Protein AF-A0A820LFL4-F1 (afdb_monomer_lite)

Foldseek 3Di:
DDDDDPPPPPPDDDDDDWAWDDKDWDFDPVCPPLRAIEIETETEDQVFDAWDDDDLVVLVCLCPDPHVVVTDFTKDKDDWDWDADPVRRIHIYIYIYGHVVLVVVLVVDVSSVVVVVD

Organism: NCBI:txid392033

Secondary structure (DSSP, 8-state):
------------PPP--PEEEEEEEEE-SS-TTTT-EEEEEEEE-TTSPPPPP--HHHHHHHHHSS-GGGS----EEPPPEEEE-TTS-EEEEEEEEE-HHHHHHHHH-HHHHHHHH-

Structure (mmCIF, N/CA/C/O backbone):
data_AF-A0A820LFL4-F1
#
_entry.id   AF-A0A820LFL4-F1
#
loop_
_atom_site.group_PDB
_atom_site.id
_atom_site.type_symbol
_atom_site.label_atom_id
_atom_site.label_alt_id
_atom_site.label_comp_id
_atom_site.label_asym_id
_atom_site.label_entity_id
_atom_site.label_seq_id
_atom_site.pdbx_PDB_ins_code
_atom_site.Cartn_x
_atom_site.Cartn_y
_atom_site.Cartn_z
_atom_site.occupancy
_atom_site.B_iso_or_equiv
_atom_site.auth_seq_id
_atom_site.auth_comp_id
_atom_site.auth_asym_id
_atom_site.auth_atom_id
_atom_site.pdbx_PDB_model_num
ATOM 1 N N . ILE A 1 1 ? 4.715 -46.964 23.809 1.00 38.12 1 ILE A N 1
ATOM 2 C CA . ILE A 1 1 ? 3.912 -47.161 22.587 1.00 38.12 1 ILE A CA 1
ATOM 3 C C . ILE A 1 1 ? 3.361 -45.790 22.239 1.00 38.12 1 ILE A C 1
ATOM 5 O O . ILE A 1 1 ? 2.389 -45.340 22.828 1.00 38.12 1 ILE A O 1
ATOM 9 N N . ASP A 1 2 ? 4.184 -45.132 21.429 1.00 34.44 2 ASP A N 1
ATOM 10 C CA . ASP A 1 2 ? 3.950 -44.058 20.464 1.00 34.44 2 ASP A CA 1
ATOM 11 C C . ASP A 1 2 ? 3.444 -42.687 20.933 1.00 34.44 2 ASP A C 1
ATOM 13 O O . ASP A 1 2 ? 2.260 -42.358 20.917 1.00 34.44 2 ASP A O 1
ATOM 17 N N . GLU A 1 3 ? 4.438 -41.844 21.235 1.00 40.19 3 GLU A N 1
ATOM 18 C CA . GLU A 1 3 ? 4.448 -40.423 20.893 1.00 40.19 3 GLU A CA 1
ATOM 19 C C . GLU A 1 3 ? 4.186 -40.229 19.392 1.00 40.19 3 GLU A C 1
ATOM 21 O O . GLU A 1 3 ? 4.859 -40.824 18.554 1.00 40.19 3 GLU A O 1
ATOM 26 N N . ASN A 1 4 ? 3.285 -39.312 19.042 1.00 42.03 4 ASN A N 1
ATOM 27 C CA . ASN A 1 4 ? 3.313 -38.666 17.734 1.00 42.03 4 ASN A CA 1
ATOM 28 C C . ASN A 1 4 ? 2.988 -37.177 17.908 1.00 42.03 4 ASN A C 1
ATOM 30 O O . ASN A 1 4 ? 1.861 -36.720 17.722 1.00 42.03 4 ASN A O 1
ATOM 34 N N . LYS A 1 5 ? 4.007 -36.410 18.317 1.00 44.47 5 LYS A N 1
ATOM 35 C CA . LYS A 1 5 ? 4.029 -34.957 18.131 1.00 44.47 5 LYS A CA 1
ATOM 36 C C . LYS A 1 5 ? 4.220 -34.701 16.641 1.00 44.47 5 LYS A C 1
ATOM 38 O O . LYS A 1 5 ? 5.302 -34.911 16.101 1.00 44.47 5 LYS A O 1
ATOM 43 N N . GLN A 1 6 ? 3.157 -34.255 15.985 1.00 44.28 6 GLN A N 1
ATOM 44 C CA . GLN A 1 6 ? 3.218 -33.747 14.623 1.00 44.28 6 GLN A CA 1
ATOM 45 C C . GLN A 1 6 ? 4.013 -32.437 14.629 1.00 44.28 6 GLN A C 1
ATOM 47 O O . GLN A 1 6 ? 3.517 -31.373 14.992 1.00 44.28 6 GLN A O 1
ATOM 52 N N . THR A 1 7 ? 5.290 -32.538 14.283 1.00 39.75 7 THR A N 1
ATOM 53 C CA . THR A 1 7 ? 6.182 -31.402 14.062 1.00 39.75 7 THR A CA 1
ATOM 54 C C . THR A 1 7 ? 5.888 -30.833 12.674 1.00 39.75 7 THR A C 1
ATOM 56 O O . THR A 1 7 ? 6.468 -31.269 11.682 1.00 39.75 7 THR A O 1
ATOM 59 N N . THR A 1 8 ? 4.949 -29.892 12.562 1.00 45.97 8 THR A N 1
ATOM 60 C CA . THR A 1 8 ? 4.714 -29.163 11.306 1.00 45.97 8 THR A CA 1
ATOM 61 C C . THR A 1 8 ? 5.816 -28.128 11.087 1.00 45.97 8 THR A C 1
ATOM 63 O O . THR A 1 8 ? 5.788 -27.032 11.646 1.00 45.97 8 THR A O 1
ATOM 66 N N . ASN A 1 9 ? 6.802 -28.490 10.265 1.00 56.38 9 ASN A N 1
ATOM 67 C CA . ASN A 1 9 ? 7.756 -27.566 9.653 1.00 56.38 9 ASN A CA 1
ATOM 68 C C . ASN A 1 9 ? 7.035 -26.710 8.594 1.00 56.38 9 ASN A C 1
ATOM 70 O O . ASN A 1 9 ? 7.090 -27.018 7.405 1.00 56.38 9 ASN A O 1
ATOM 74 N N . ASN A 1 10 ? 6.357 -25.635 8.998 1.00 57.66 10 ASN A N 1
ATOM 75 C CA . ASN A 1 10 ? 5.626 -24.777 8.059 1.00 57.66 10 ASN A CA 1
ATOM 76 C C . ASN A 1 10 ? 6.535 -23.693 7.467 1.00 57.66 10 ASN A C 1
ATOM 78 O O . ASN A 1 10 ? 6.491 -22.535 7.867 1.00 57.66 10 ASN A O 1
ATOM 82 N N . ASN A 1 11 ? 7.345 -24.086 6.484 1.00 64.81 11 ASN A N 1
ATOM 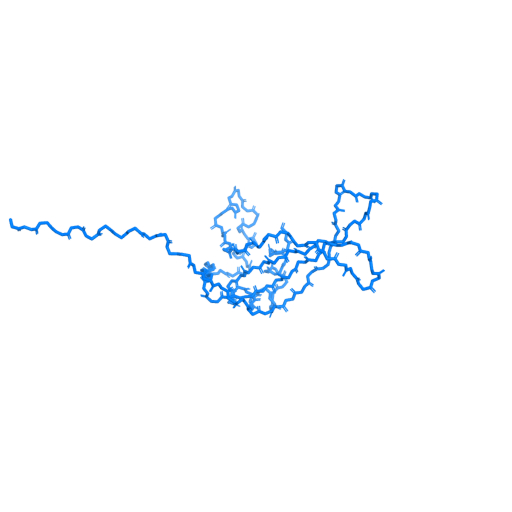83 C CA . ASN A 1 11 ? 8.017 -23.173 5.550 1.00 64.81 11 ASN A CA 1
ATOM 84 C C . ASN A 1 11 ? 7.294 -23.178 4.187 1.00 64.81 11 ASN A C 1
ATOM 86 O O . ASN A 1 11 ? 7.917 -23.200 3.124 1.00 64.81 11 ASN A O 1
ATOM 90 N N . GLU A 1 12 ? 5.961 -23.212 4.211 1.00 80.56 12 GLU A N 1
ATOM 91 C CA . GLU A 1 12 ? 5.143 -23.170 3.002 1.00 80.56 12 GLU A CA 1
ATOM 92 C C . GLU A 1 12 ? 5.121 -21.740 2.458 1.00 80.56 12 GLU A C 1
ATOM 94 O O . GLU A 1 12 ? 4.568 -20.821 3.061 1.00 80.56 12 GLU A O 1
ATOM 99 N N . ARG A 1 13 ? 5.771 -21.536 1.308 1.00 82.88 13 ARG A N 1
ATOM 100 C CA . ARG A 1 13 ? 5.661 -20.286 0.555 1.00 82.88 13 ARG A CA 1
ATOM 101 C C . ARG A 1 13 ? 4.401 -20.339 -0.286 1.00 82.88 13 ARG A C 1
ATOM 103 O O . ARG A 1 13 ? 4.201 -21.291 -1.036 1.00 82.88 13 ARG A O 1
ATOM 110 N N . ILE A 1 14 ? 3.595 -19.290 -0.203 1.00 84.75 14 ILE A N 1
ATOM 111 C CA . ILE A 1 14 ? 2.370 -19.178 -0.982 1.00 84.75 14 ILE A CA 1
ATOM 112 C C . ILE A 1 14 ? 2.610 -18.201 -2.131 1.00 84.75 14 ILE A C 1
ATOM 114 O O . ILE A 1 14 ? 3.010 -17.057 -1.917 1.00 84.75 14 ILE A O 1
ATOM 118 N N . ALA A 1 15 ? 2.381 -18.659 -3.361 1.00 89.81 15 ALA A N 1
ATOM 119 C CA . ALA A 1 15 ? 2.409 -17.797 -4.532 1.00 89.81 15 ALA A CA 1
ATOM 120 C C . ALA A 1 15 ? 1.087 -17.023 -4.626 1.00 89.81 15 ALA A C 1
ATOM 122 O O . ALA A 1 15 ? 0.015 -17.614 -4.765 1.00 89.81 15 ALA A O 1
ATOM 123 N N . ILE A 1 16 ? 1.166 -15.695 -4.570 1.00 89.88 16 ILE A N 1
ATOM 124 C CA . ILE A 1 16 ? 0.002 -14.814 -4.655 1.00 89.88 16 ILE A CA 1
ATOM 125 C C . ILE A 1 16 ? -0.032 -14.182 -6.043 1.00 89.88 16 ILE A C 1
ATOM 127 O O . ILE A 1 16 ? 0.916 -13.512 -6.448 1.00 89.88 16 ILE A O 1
ATOM 131 N N . LYS A 1 17 ? -1.148 -14.351 -6.757 1.00 94.00 17 LYS A N 1
ATOM 132 C CA . LYS A 1 17 ? -1.479 -13.542 -7.932 1.00 94.00 17 LYS A CA 1
ATOM 133 C C . LYS A 1 17 ? -2.454 -12.445 -7.489 1.00 94.00 17 LYS A C 1
ATOM 135 O O . LYS A 1 17 ? -3.617 -12.769 -7.257 1.00 94.00 17 LYS A O 1
ATOM 140 N N . PRO A 1 18 ? -2.004 -11.193 -7.314 1.00 97.19 18 PRO A N 1
ATOM 141 C CA . PRO A 1 18 ? -2.864 -10.139 -6.799 1.00 97.19 18 PRO A CA 1
ATOM 142 C C . PRO A 1 18 ? -3.793 -9.574 -7.883 1.00 97.19 18 PRO A C 1
ATOM 144 O O . PRO A 1 18 ? -3.472 -9.607 -9.073 1.00 97.19 18 PRO A O 1
ATOM 147 N N . GLU A 1 19 ? -4.929 -9.023 -7.460 1.00 98.25 19 GLU A N 1
ATOM 148 C CA . GLU A 1 19 ? -5.832 -8.264 -8.326 1.00 98.25 19 GLU A CA 1
ATOM 149 C C . GLU A 1 19 ? -5.418 -6.785 -8.365 1.00 98.25 19 GLU A C 1
ATOM 151 O O . GLU A 1 19 ? -5.145 -6.207 -7.306 1.00 98.25 19 GLU A O 1
ATOM 156 N N . PRO A 1 20 ? -5.355 -6.147 -9.548 1.00 98.19 20 PRO A N 1
ATOM 157 C CA . PRO A 1 20 ? -5.007 -4.733 -9.654 1.00 98.19 20 PRO A CA 1
ATOM 158 C C . PRO A 1 20 ? -5.997 -3.827 -8.911 1.00 98.19 20 PRO A C 1
ATOM 160 O O . PRO A 1 20 ? -7.207 -4.022 -9.002 1.00 98.19 20 PRO A O 1
ATOM 163 N N . GLY A 1 21 ? -5.478 -2.813 -8.217 1.00 97.50 21 GLY A N 1
ATOM 164 C CA . GLY A 1 21 ? -6.268 -1.737 -7.617 1.00 97.50 21 GLY A CA 1
ATOM 165 C C . GLY A 1 21 ? -5.996 -0.408 -8.315 1.00 97.50 21 GLY A C 1
ATOM 166 O O . GLY A 1 21 ? -6.547 -0.134 -9.379 1.00 97.50 21 GLY A O 1
ATOM 167 N N . PHE A 1 22 ? -5.128 0.419 -7.730 1.00 97.19 22 PHE A N 1
ATOM 168 C CA . PHE A 1 22 ? -4.724 1.706 -8.307 1.00 97.19 22 PHE A CA 1
ATOM 169 C C . PHE A 1 22 ? -3.205 1.884 -8.299 1.00 97.19 22 PHE A C 1
ATOM 171 O O . PHE A 1 22 ? -2.478 1.150 -7.635 1.00 97.19 22 PHE A O 1
ATOM 178 N N . CYS A 1 23 ? -2.722 2.868 -9.054 1.00 97.31 23 CYS A N 1
ATOM 179 C CA . CYS A 1 23 ? -1.306 3.202 -9.140 1.00 97.31 23 CYS A CA 1
ATOM 180 C C . CYS A 1 23 ? -1.074 4.612 -8.599 1.00 97.31 23 CYS A C 1
ATOM 182 O O . CYS A 1 23 ? -1.722 5.562 -9.047 1.00 97.31 23 CYS A O 1
ATOM 184 N N . LEU A 1 24 ? -0.139 4.761 -7.662 1.00 96.25 24 LEU A N 1
ATOM 185 C CA . LEU A 1 24 ? 0.373 6.066 -7.268 1.00 96.25 24 LEU A CA 1
ATOM 186 C C . LEU A 1 24 ? 1.615 6.401 -8.063 1.00 96.25 24 LEU A C 1
ATOM 188 O O . LEU A 1 24 ? 2.500 5.570 -8.232 1.00 96.25 24 LEU A O 1
ATOM 192 N N . LYS A 1 25 ? 1.715 7.664 -8.457 1.00 95.62 25 LYS A N 1
ATOM 193 C CA . LYS A 1 25 ? 2.939 8.234 -8.997 1.00 95.62 25 LYS A CA 1
ATOM 194 C C . LYS A 1 25 ? 3.508 9.219 -7.987 1.00 95.62 25 LYS A C 1
ATOM 196 O O . LYS A 1 25 ? 2.836 10.178 -7.618 1.00 95.62 25 LYS A O 1
ATOM 201 N N . THR A 1 26 ? 4.755 9.007 -7.597 1.00 94.88 26 THR A N 1
ATOM 202 C CA . THR A 1 26 ? 5.528 9.913 -6.746 1.00 94.88 26 THR A CA 1
ATOM 203 C C . THR A 1 26 ? 6.955 10.041 -7.288 1.00 94.88 26 THR A C 1
ATOM 205 O O . THR A 1 26 ? 7.243 9.621 -8.414 1.00 94.88 26 THR A O 1
ATOM 208 N N . LYS A 1 27 ? 7.842 10.682 -6.536 1.00 92.69 27 LYS A N 1
ATOM 209 C CA . LYS A 1 27 ? 9.256 10.843 -6.870 1.00 92.69 27 LYS A CA 1
ATOM 210 C C . LYS A 1 27 ? 10.116 10.611 -5.640 1.00 92.69 27 LYS A C 1
ATOM 212 O O . LYS A 1 27 ? 9.654 10.808 -4.515 1.00 92.69 27 LYS A O 1
ATOM 217 N N . ARG A 1 28 ? 11.373 10.243 -5.862 1.00 89.44 28 ARG A N 1
ATOM 218 C CA . ARG A 1 28 ? 12.380 10.260 -4.801 1.00 89.44 28 ARG A CA 1
ATOM 219 C C . ARG A 1 28 ? 12.634 11.690 -4.332 1.00 89.44 28 ARG A C 1
ATOM 221 O O . ARG A 1 28 ? 12.705 12.609 -5.145 1.00 89.44 28 ARG A O 1
ATOM 228 N N . LEU A 1 29 ? 12.734 11.868 -3.017 1.00 88.31 29 LEU A N 1
ATOM 229 C CA . LEU A 1 29 ? 13.049 13.162 -2.399 1.00 88.31 29 LEU A CA 1
ATOM 230 C C . LEU A 1 29 ? 14.541 13.302 -2.082 1.00 88.31 29 LEU A C 1
ATOM 232 O O . LEU A 1 29 ? 15.038 14.413 -1.976 1.00 88.31 29 LEU A O 1
ATOM 236 N N . ASP A 1 30 ? 15.255 12.185 -1.943 1.00 87.19 30 ASP A N 1
ATOM 237 C CA . ASP A 1 30 ? 16.695 12.145 -1.680 1.00 87.19 30 ASP A CA 1
ATOM 238 C C . ASP A 1 30 ? 17.552 12.306 -2.948 1.00 87.19 30 ASP A C 1
ATOM 240 O O . ASP A 1 30 ? 18.757 12.519 -2.853 1.00 87.19 30 ASP A O 1
ATOM 244 N N . ASP A 1 31 ? 16.929 12.249 -4.127 1.00 78.88 31 ASP A N 1
ATOM 245 C CA . ASP A 1 31 ? 17.566 12.438 -5.430 1.00 78.88 31 ASP A CA 1
ATOM 246 C C . ASP A 1 31 ? 16.827 13.506 -6.253 1.00 78.88 31 ASP A C 1
ATOM 248 O O . ASP A 1 31 ? 16.185 13.242 -7.277 1.00 78.88 31 ASP A O 1
ATOM 252 N N . GLU A 1 32 ? 16.888 14.751 -5.770 1.00 75.00 32 GLU A N 1
ATOM 253 C CA . GLU A 1 32 ? 16.255 15.893 -6.441 1.00 75.00 32 GLU A CA 1
ATOM 254 C C . GLU A 1 32 ? 16.862 16.193 -7.820 1.00 75.00 32 GLU A C 1
ATOM 256 O O . GLU A 1 32 ? 16.194 16.792 -8.663 1.00 75.00 32 GLU A O 1
ATOM 261 N N . ILE A 1 33 ? 18.107 15.766 -8.062 1.00 78.12 33 ILE A N 1
ATOM 262 C CA . ILE A 1 33 ? 18.828 16.013 -9.316 1.00 78.12 33 ILE A CA 1
ATOM 263 C C . ILE A 1 33 ? 18.255 15.142 -10.433 1.00 78.12 33 ILE A C 1
ATOM 265 O O . ILE A 1 33 ? 17.953 15.654 -11.513 1.00 78.12 33 ILE A O 1
ATOM 269 N N . ASN A 1 34 ? 18.076 13.842 -10.182 1.00 77.75 34 ASN A N 1
ATOM 270 C CA . ASN A 1 34 ? 17.570 12.925 -11.203 1.00 77.75 34 ASN A CA 1
ATOM 271 C C . ASN A 1 34 ? 16.039 12.908 -11.274 1.00 77.75 34 ASN A C 1
ATOM 273 O 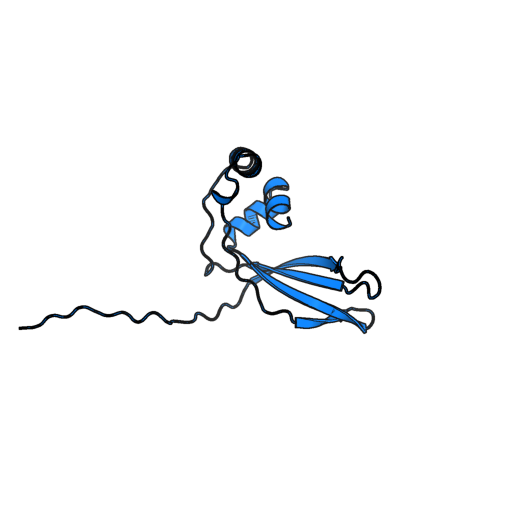O . ASN A 1 34 ? 15.486 12.473 -12.286 1.00 77.75 34 ASN A O 1
ATOM 277 N N . ASN A 1 35 ? 15.351 13.404 -10.232 1.00 82.12 35 ASN A N 1
ATOM 278 C CA . ASN A 1 35 ? 13.888 13.477 -10.158 1.00 82.12 35 ASN A CA 1
ATOM 279 C C . ASN A 1 35 ? 13.237 12.131 -10.543 1.00 82.12 35 ASN A C 1
ATOM 281 O O . ASN A 1 35 ? 12.255 12.081 -11.295 1.00 82.12 35 ASN A O 1
ATOM 285 N N . GLU A 1 36 ? 13.845 11.039 -10.063 1.00 88.38 36 GLU A N 1
ATOM 286 C CA . GLU A 1 36 ? 13.476 9.673 -10.418 1.00 88.38 36 GLU A CA 1
ATOM 287 C C . GLU A 1 36 ? 12.013 9.416 -10.041 1.00 88.38 36 GLU A C 1
ATOM 289 O O . GLU A 1 36 ? 11.587 9.631 -8.898 1.00 88.38 36 GLU A O 1
ATOM 294 N N . LYS A 1 37 ? 11.225 8.967 -11.022 1.00 94.50 37 LYS A N 1
ATOM 295 C CA . LYS A 1 37 ? 9.805 8.670 -10.825 1.00 94.50 37 LYS A CA 1
ATOM 296 C C . LYS A 1 37 ? 9.668 7.338 -10.109 1.00 94.50 37 LYS A C 1
ATOM 298 O O . LYS A 1 37 ? 10.292 6.352 -10.490 1.00 94.50 37 LYS A O 1
ATOM 303 N N . ILE A 1 38 ? 8.770 7.306 -9.137 1.00 95.75 38 ILE A N 1
ATOM 304 C CA . ILE A 1 38 ? 8.349 6.081 -8.474 1.00 95.75 38 ILE A CA 1
ATOM 305 C C . ILE A 1 38 ? 6.887 5.828 -8.818 1.00 95.75 38 ILE A C 1
ATOM 307 O O . ILE A 1 38 ? 6.049 6.727 -8.700 1.00 95.75 38 ILE A O 1
ATOM 311 N N . PHE A 1 39 ? 6.577 4.598 -9.204 1.00 97.38 39 PHE A N 1
ATOM 312 C CA . PHE A 1 39 ? 5.212 4.112 -9.337 1.00 97.38 39 PHE A CA 1
ATOM 313 C C . PHE A 1 39 ? 4.945 3.057 -8.267 1.00 97.38 39 PHE A C 1
ATOM 315 O O . PHE A 1 39 ? 5.758 2.165 -8.057 1.00 97.38 39 PHE A O 1
ATOM 322 N N . ILE A 1 40 ? 3.814 3.152 -7.577 1.00 97.69 40 ILE A N 1
ATOM 323 C CA . ILE A 1 40 ? 3.413 2.192 -6.547 1.00 97.69 40 ILE A CA 1
ATOM 324 C C . ILE A 1 40 ? 2.078 1.596 -6.969 1.00 97.69 40 ILE A C 1
ATOM 326 O O . ILE A 1 40 ? 1.051 2.274 -6.937 1.00 97.69 40 ILE A O 1
ATOM 330 N N . ASN A 1 41 ? 2.089 0.330 -7.372 1.00 98.00 41 ASN A N 1
ATOM 331 C CA . ASN A 1 41 ? 0.882 -0.424 -7.678 1.00 98.00 41 ASN A CA 1
ATOM 332 C C . ASN A 1 41 ? 0.291 -0.958 -6.374 1.00 98.00 41 ASN A C 1
ATOM 334 O O . ASN A 1 41 ? 0.861 -1.857 -5.757 1.00 98.00 41 ASN A O 1
ATOM 338 N N . VAL A 1 42 ? -0.848 -0.408 -5.961 1.00 98.06 42 VAL A N 1
ATOM 339 C CA . VAL A 1 42 ? -1.639 -0.918 -4.842 1.00 98.06 42 VAL A CA 1
ATOM 340 C C . VAL A 1 42 ? -2.606 -1.956 -5.394 1.00 98.06 42 VAL A C 1
ATOM 342 O O . VAL A 1 42 ? -3.569 -1.632 -6.091 1.00 98.06 42 VAL A O 1
ATOM 345 N N . CYS A 1 43 ? -2.325 -3.213 -5.087 1.00 98.31 43 CYS A N 1
ATOM 346 C CA . CYS A 1 43 ? -3.082 -4.383 -5.501 1.00 98.31 43 CYS A CA 1
ATOM 347 C C . CYS A 1 43 ? -3.746 -5.049 -4.289 1.00 98.31 43 CYS A C 1
ATOM 349 O O . CYS A 1 43 ? -3.467 -4.714 -3.134 1.00 98.31 43 CYS A O 1
ATOM 351 N N . THR A 1 44 ? -4.615 -6.025 -4.540 1.00 98.38 44 THR A N 1
ATOM 352 C CA . THR A 1 44 ? -5.337 -6.732 -3.479 1.00 98.38 44 THR A CA 1
ATOM 353 C C . THR A 1 44 ? -5.186 -8.245 -3.560 1.00 98.38 44 THR A C 1
ATOM 355 O O . THR A 1 44 ? -4.945 -8.809 -4.626 1.00 98.38 44 THR A O 1
ATOM 358 N N . SER A 1 45 ? -5.291 -8.916 -2.414 1.00 97.94 45 SER A N 1
ATOM 359 C CA . SER A 1 45 ? -5.396 -10.375 -2.338 1.00 97.94 45 SER A CA 1
ATOM 360 C C . SER A 1 45 ? -6.055 -10.795 -1.029 1.00 97.94 45 SER A C 1
ATOM 362 O O . SER A 1 45 ? -5.667 -10.325 0.041 1.00 97.94 45 SER A O 1
ATOM 364 N N . SER A 1 46 ? -7.009 -11.726 -1.097 1.00 96.88 46 SER A N 1
ATOM 365 C CA . SER A 1 46 ? -7.639 -12.338 0.084 1.00 96.88 46 SER A CA 1
ATOM 366 C C . SER A 1 46 ? -6.704 -13.278 0.860 1.00 96.88 46 SER A C 1
ATOM 368 O O . SER A 1 46 ? -7.083 -13.792 1.905 1.00 96.88 46 SER A O 1
ATOM 370 N N . GLN A 1 47 ? -5.490 -13.521 0.354 1.00 95.56 47 GLN A N 1
ATOM 371 C CA . GLN A 1 47 ? -4.458 -14.305 1.043 1.00 95.56 47 GLN A CA 1
ATOM 372 C C . GLN A 1 47 ? -3.654 -13.469 2.053 1.00 95.56 47 GLN A C 1
ATOM 374 O O . GLN A 1 47 ? -2.922 -14.024 2.868 1.00 95.56 47 GLN A O 1
ATOM 379 N N . ILE A 1 48 ? -3.768 -12.137 2.001 1.00 95.19 48 ILE A N 1
ATOM 380 C CA . ILE A 1 48 ? -3.224 -11.239 3.024 1.00 95.19 48 ILE A CA 1
ATOM 381 C C . ILE A 1 48 ? -4.218 -11.173 4.181 1.00 95.19 48 ILE A C 1
ATOM 383 O O . ILE A 1 48 ? -5.411 -11.033 3.954 1.00 95.19 48 ILE A O 1
ATOM 387 N N . ASN A 1 49 ? -3.755 -11.232 5.428 1.00 94.31 49 ASN A N 1
ATOM 388 C CA . ASN A 1 49 ? -4.662 -11.113 6.570 1.00 94.31 49 ASN A CA 1
ATOM 389 C C . ASN A 1 49 ? -5.366 -9.746 6.581 1.00 94.31 49 ASN A C 1
ATOM 391 O O . ASN A 1 49 ? -4.722 -8.703 6.438 1.00 94.31 49 ASN A O 1
ATOM 395 N N . ALA A 1 50 ? -6.683 -9.749 6.792 1.00 96.00 50 ALA A N 1
ATOM 396 C CA . ALA A 1 50 ? -7.443 -8.521 6.982 1.00 96.00 50 ALA A CA 1
ATOM 397 C C . ALA A 1 50 ? -6.995 -7.799 8.270 1.00 96.00 50 ALA A C 1
ATOM 399 O O . ALA A 1 50 ? -6.735 -8.459 9.283 1.00 96.00 50 ALA A O 1
ATOM 400 N N . PRO A 1 51 ? -6.904 -6.456 8.273 1.00 96.38 51 PRO A N 1
ATOM 401 C CA . PRO A 1 51 ? -6.718 -5.710 9.510 1.00 96.38 51 PRO A CA 1
ATOM 402 C C . PRO A 1 51 ? -7.965 -5.793 10.391 1.00 96.38 51 PRO A C 1
ATOM 404 O O . PRO A 1 51 ? -9.054 -6.143 9.934 1.00 96.38 51 PRO A O 1
ATOM 407 N N . LYS A 1 52 ? -7.812 -5.399 11.658 1.00 95.56 52 LYS A N 1
ATOM 408 C CA . LYS A 1 52 ? -8.949 -5.216 12.564 1.00 95.56 52 LYS A CA 1
ATOM 409 C C . LYS A 1 52 ? -9.950 -4.223 11.954 1.00 95.56 52 LYS A C 1
ATOM 411 O O . LYS A 1 52 ? -9.566 -3.187 11.417 1.00 95.56 52 LYS A O 1
ATOM 416 N N . GLU A 1 53 ? -11.236 -4.512 12.064 1.00 95.69 53 GLU A N 1
ATOM 417 C CA . GLU A 1 53 ? -12.263 -3.542 11.699 1.00 95.69 53 GLU A CA 1
ATOM 418 C C . GLU A 1 53 ? -12.398 -2.483 12.802 1.00 95.69 53 GLU A C 1
ATOM 420 O O . GLU A 1 53 ? -12.489 -2.817 13.984 1.00 95.69 53 GLU A O 1
ATOM 425 N N . ILE A 1 54 ? -12.332 -1.213 12.405 1.00 96.88 54 ILE A N 1
ATOM 426 C CA . ILE A 1 54 ? -12.413 -0.028 13.274 1.00 96.88 54 ILE A CA 1
ATOM 427 C C . ILE A 1 54 ? -13.143 1.088 12.526 1.00 96.88 54 ILE A C 1
ATOM 429 O O . ILE A 1 54 ? -13.148 1.070 11.296 1.00 96.88 54 ILE A O 1
ATOM 433 N N . THR A 1 55 ? -13.716 2.072 13.205 1.00 97.50 55 THR A N 1
ATOM 434 C CA . THR A 1 55 ? -14.328 3.239 12.547 1.00 97.50 55 THR A CA 1
ATOM 435 C C . THR A 1 55 ? -13.283 4.285 12.135 1.00 97.50 55 THR A C 1
ATOM 437 O O . THR A 1 55 ? -12.090 4.151 12.427 1.00 97.50 55 THR A O 1
ATOM 440 N N . GLU A 1 56 ? -13.707 5.329 11.416 1.00 97.50 56 GLU A N 1
ATOM 441 C CA . GLU 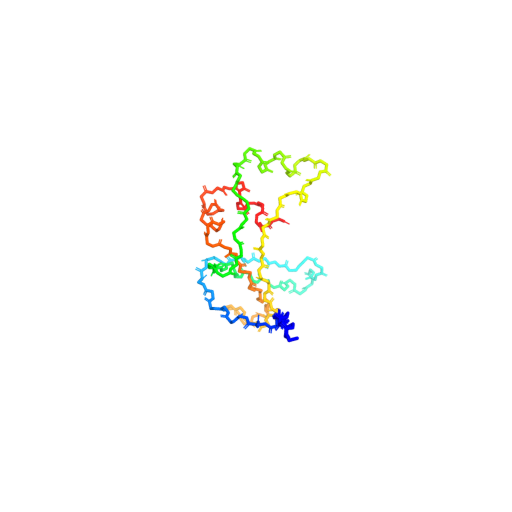A 1 56 ? -12.831 6.469 11.106 1.00 97.50 56 GLU A CA 1
ATOM 442 C C . GLU A 1 56 ? -12.428 7.234 12.368 1.00 97.50 56 GLU A C 1
ATOM 444 O O . GLU A 1 56 ? -11.266 7.606 12.519 1.00 97.50 56 GLU A O 1
ATOM 449 N N . GLU A 1 57 ? -13.370 7.427 13.290 1.00 97.88 57 GLU A N 1
ATOM 450 C CA . GLU A 1 57 ? -13.145 8.100 14.568 1.00 97.88 57 GLU A CA 1
ATOM 451 C C . GLU A 1 57 ? -12.109 7.338 15.394 1.00 97.88 57 GLU A C 1
ATOM 453 O O . GLU A 1 57 ? -11.128 7.928 15.846 1.00 97.88 57 GLU A O 1
ATOM 458 N N . GLU A 1 58 ? -12.261 6.014 15.497 1.00 97.50 58 GLU A N 1
ATOM 459 C CA . GLU A 1 58 ? -11.291 5.159 16.181 1.00 97.50 58 GLU A CA 1
ATOM 460 C C . GLU A 1 58 ? -9.906 5.241 15.527 1.00 97.50 58 GLU A C 1
ATOM 462 O O . GLU A 1 58 ? -8.902 5.328 16.235 1.00 97.50 58 GLU A O 1
ATOM 467 N N . LEU A 1 59 ? -9.823 5.247 14.189 1.00 97.19 59 LEU A N 1
ATOM 468 C CA . LEU A 1 59 ? -8.547 5.398 13.484 1.00 97.19 59 LEU A CA 1
ATOM 469 C C . LEU A 1 59 ? -7.886 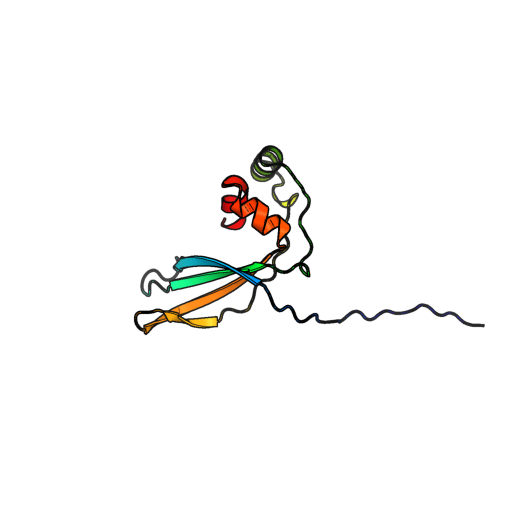6.745 13.808 1.00 97.19 59 LEU A C 1
ATOM 471 O O . LEU A 1 59 ? -6.690 6.788 14.093 1.00 97.19 59 LEU A O 1
ATOM 475 N N . ILE A 1 60 ? -8.647 7.840 13.791 1.00 96.44 60 ILE A N 1
ATOM 476 C CA . ILE A 1 60 ? -8.138 9.181 14.110 1.00 96.44 60 ILE A CA 1
ATOM 477 C C . ILE A 1 60 ? -7.627 9.236 15.554 1.00 96.44 60 ILE A C 1
ATOM 479 O O . ILE A 1 60 ? -6.557 9.794 15.808 1.00 96.44 60 ILE A O 1
ATOM 483 N N . GLU A 1 61 ? -8.365 8.648 16.495 1.00 97.00 61 GLU A N 1
ATOM 484 C CA . GLU A 1 61 ? -7.946 8.538 17.892 1.00 97.00 61 GLU A CA 1
ATOM 485 C C . GLU A 1 61 ? -6.677 7.696 18.046 1.00 97.00 61 GLU A C 1
ATOM 487 O O . GLU A 1 61 ? -5.792 8.063 18.816 1.00 97.00 61 GLU A O 1
ATOM 492 N N . ILE A 1 62 ? -6.554 6.584 17.310 1.00 96.44 62 ILE A N 1
ATOM 493 C CA . ILE A 1 62 ? -5.337 5.763 17.285 1.00 96.44 62 ILE A CA 1
ATOM 494 C C . ILE A 1 62 ? -4.144 6.594 16.810 1.00 96.44 62 ILE A C 1
ATOM 496 O O . ILE A 1 62 ? -3.139 6.665 17.514 1.00 96.44 62 ILE A O 1
ATOM 500 N N . VAL A 1 63 ? -4.262 7.243 15.650 1.00 94.31 63 VAL A N 1
ATOM 501 C CA . VAL A 1 63 ? -3.162 7.986 15.015 1.00 94.31 63 VAL A CA 1
ATOM 502 C C . VAL A 1 63 ? -2.674 9.150 15.883 1.00 94.31 63 VAL A C 1
ATOM 504 O O . VAL A 1 63 ? -1.490 9.469 15.863 1.00 94.31 63 VAL A O 1
ATOM 507 N N . LYS A 1 64 ? -3.564 9.771 16.665 1.00 94.62 64 LYS A N 1
ATOM 508 C CA . LYS A 1 64 ? -3.227 10.876 17.580 1.00 94.62 64 LYS A CA 1
ATOM 509 C C . LYS A 1 64 ? -2.802 10.426 18.979 1.00 94.62 64 LYS A C 1
ATOM 511 O O . LYS A 1 64 ? -2.453 11.275 19.794 1.00 94.62 64 LYS A O 1
ATOM 516 N N . SER A 1 65 ? -2.904 9.135 19.288 1.00 96.50 65 SER A N 1
ATOM 517 C CA . SER A 1 65 ? -2.546 8.615 20.607 1.00 96.50 65 SER A CA 1
ATOM 518 C C . SER A 1 65 ? -1.034 8.456 20.768 1.00 96.50 65 SER A C 1
ATOM 520 O O . SER A 1 65 ? -0.292 8.437 19.791 1.00 96.50 65 SER A O 1
ATOM 522 N N . GLU A 1 66 ? -0.591 8.268 22.009 1.00 95.19 66 GLU A N 1
ATOM 523 C CA . GLU A 1 66 ? 0.808 7.957 22.344 1.00 95.19 66 GLU A CA 1
ATOM 524 C C . GLU A 1 66 ? 1.260 6.570 21.833 1.00 95.19 66 GLU A C 1
ATOM 526 O O . GLU A 1 66 ? 2.452 6.274 21.817 1.00 95.19 66 GLU A O 1
ATOM 531 N N . ASP A 1 67 ? 0.323 5.712 21.403 1.00 93.56 67 ASP A N 1
ATOM 532 C CA . ASP A 1 67 ? 0.605 4.399 20.809 1.00 93.56 67 ASP A CA 1
ATOM 533 C C . ASP A 1 67 ? -0.153 4.208 19.478 1.00 93.56 67 ASP A C 1
ATOM 535 O O . ASP A 1 67 ? -1.131 3.452 19.402 1.00 93.56 67 ASP A O 1
ATOM 539 N N . PRO A 1 68 ? 0.282 4.872 18.390 1.00 90.62 68 PRO A N 1
ATOM 540 C CA . PRO A 1 68 ? -0.330 4.707 17.071 1.00 90.62 68 PRO A CA 1
ATOM 541 C C . PRO A 1 68 ? -0.106 3.299 16.497 1.00 90.62 68 PRO A C 1
ATOM 543 O O . PRO A 1 68 ? -0.860 2.847 15.635 1.00 90.62 68 PRO A O 1
ATOM 546 N N . GLY A 1 69 ? 0.887 2.561 17.009 1.00 91.38 69 GLY A N 1
ATOM 547 C CA . GLY A 1 69 ? 1.217 1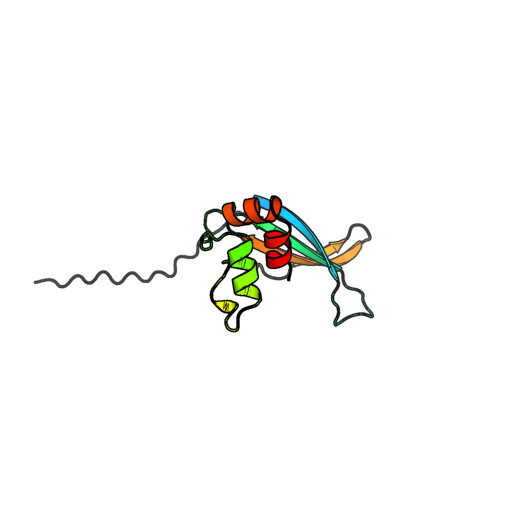.204 16.578 1.00 91.38 69 GLY A CA 1
ATOM 548 C C . GLY A 1 69 ? 0.170 0.151 16.953 1.00 91.38 69 GLY A C 1
ATOM 549 O O . GLY A 1 69 ? 0.253 -0.983 16.472 1.00 91.38 69 GLY A O 1
ATOM 550 N N . ARG A 1 70 ? -0.828 0.495 17.779 1.00 93.62 70 ARG A N 1
ATOM 551 C CA . ARG A 1 70 ? -1.919 -0.415 18.174 1.00 93.62 70 ARG A CA 1
ATOM 552 C C . ARG A 1 70 ? -2.853 -0.810 17.027 1.00 93.62 70 ARG A C 1
ATOM 554 O O . ARG A 1 70 ? -3.573 -1.800 17.154 1.00 93.62 70 ARG A O 1
ATOM 561 N N . TYR A 1 71 ? -2.833 -0.084 15.910 1.00 95.88 71 TYR A N 1
ATOM 562 C CA . TYR A 1 71 ? -3.504 -0.476 14.672 1.00 95.88 71 TYR A CA 1
ATOM 563 C C . TYR A 1 71 ? -2.477 -0.730 13.573 1.00 95.88 71 TYR A C 1
ATOM 565 O O . TYR A 1 71 ? -1.616 0.102 13.303 1.00 95.88 71 TYR A O 1
ATOM 573 N N . ARG A 1 72 ? -2.562 -1.900 12.936 1.00 95.19 72 ARG A N 1
ATOM 574 C CA . ARG A 1 72 ? -1.664 -2.296 11.849 1.00 95.19 72 ARG A CA 1
ATOM 575 C C . ARG A 1 72 ? -2.470 -2.845 10.689 1.00 95.19 72 ARG A C 1
ATOM 577 O O . ARG A 1 72 ? -3.398 -3.629 10.889 1.00 95.19 72 ARG A O 1
ATOM 584 N N . VAL A 1 73 ? -2.060 -2.468 9.486 1.00 96.25 73 VAL A N 1
ATOM 585 C CA . VAL A 1 73 ? -2.559 -3.042 8.239 1.00 96.25 73 VAL A CA 1
ATOM 586 C C . VAL A 1 73 ? -1.470 -3.946 7.674 1.00 96.25 73 VAL A C 1
ATOM 588 O O . VAL A 1 73 ? -0.386 -3.452 7.365 1.00 96.25 73 VAL A O 1
ATOM 591 N N . PRO A 1 74 ? -1.710 -5.263 7.563 1.00 96.38 74 PRO A N 1
ATOM 592 C CA . PRO A 1 74 ? -0.775 -6.157 6.897 1.00 96.38 74 PRO A CA 1
ATOM 593 C C . PRO A 1 74 ? -0.621 -5.777 5.422 1.00 96.38 74 PRO A C 1
ATOM 595 O O . PRO A 1 74 ? -1.615 -5.632 4.707 1.00 96.38 74 PRO A O 1
ATOM 598 N N . ILE A 1 75 ? 0.626 -5.651 4.971 1.00 95.94 75 ILE A N 1
ATOM 599 C CA . ILE A 1 75 ? 0.970 -5.411 3.569 1.00 95.94 75 ILE A CA 1
ATOM 600 C C . ILE A 1 75 ? 2.006 -6.441 3.115 1.00 95.94 75 ILE A C 1
ATOM 602 O O . ILE A 1 75 ? 2.873 -6.843 3.893 1.00 95.94 75 ILE A O 1
ATOM 606 N N . SER A 1 76 ? 1.942 -6.847 1.850 1.00 96.25 76 SER A N 1
ATOM 607 C CA . SER A 1 76 ? 3.065 -7.495 1.167 1.00 96.25 76 SER A CA 1
ATOM 608 C C . SER A 1 76 ? 3.698 -6.486 0.218 1.00 96.25 76 SER A C 1
ATOM 610 O O . SER A 1 76 ? 3.006 -5.908 -0.619 1.00 96.25 76 SER A O 1
ATOM 612 N N . LEU A 1 77 ? 4.999 -6.251 0.381 1.00 96.19 77 LEU A N 1
ATOM 613 C CA . LEU A 1 77 ? 5.779 -5.330 -0.438 1.00 96.19 77 LEU A CA 1
ATOM 614 C C . LEU A 1 77 ? 6.672 -6.139 -1.383 1.00 96.19 77 LEU A C 1
ATOM 616 O O . LEU A 1 77 ? 7.495 -6.933 -0.931 1.00 96.19 77 LEU A O 1
ATOM 620 N N . GLY A 1 78 ? 6.479 -5.951 -2.684 1.00 94.56 78 GLY A N 1
ATOM 621 C CA . GLY A 1 78 ? 7.320 -6.539 -3.721 1.00 94.56 78 GLY A CA 1
ATOM 622 C C . GLY A 1 78 ? 8.684 -5.858 -3.818 1.00 94.56 78 GLY A C 1
ATOM 623 O O . GLY A 1 78 ? 8.856 -4.714 -3.393 1.00 94.56 78 GLY A O 1
ATOM 624 N N . GLU A 1 79 ? 9.642 -6.565 -4.413 1.00 96.06 79 GLU A N 1
ATOM 625 C CA . GLU A 1 79 ? 10.953 -6.003 -4.738 1.00 96.06 79 GLU A CA 1
ATOM 626 C C . GLU A 1 79 ? 10.824 -4.822 -5.720 1.00 96.06 79 GLU A C 1
ATOM 628 O O . GLU A 1 79 ? 9.905 -4.811 -6.547 1.00 96.06 79 GLU A O 1
ATOM 633 N N . PRO A 1 80 ? 11.721 -3.822 -5.639 1.00 96.88 80 PRO A N 1
ATOM 634 C CA . PRO A 1 80 ? 11.749 -2.724 -6.595 1.00 96.88 80 PRO A CA 1
ATOM 635 C C . PRO A 1 80 ? 12.059 -3.243 -8.000 1.00 96.88 80 PRO A C 1
ATOM 637 O O . PRO A 1 80 ? 13.012 -3.995 -8.204 1.00 96.88 80 PRO A O 1
ATOM 640 N N . VAL A 1 81 ? 11.279 -2.795 -8.980 1.00 97.38 81 VAL A N 1
ATOM 641 C CA . VAL A 1 81 ? 11.462 -3.142 -10.393 1.00 97.38 81 VAL A CA 1
ATOM 642 C C . VAL A 1 81 ? 11.829 -1.885 -11.169 1.00 97.38 81 VAL A C 1
ATOM 644 O O . VAL A 1 81 ? 11.081 -0.912 -11.149 1.00 97.38 81 VAL A O 1
ATOM 647 N N . ALA A 1 82 ? 12.968 -1.897 -11.859 1.00 96.50 82 ALA A N 1
ATOM 648 C CA . ALA A 1 82 ? 13.339 -0.818 -12.770 1.00 96.50 82 ALA A CA 1
ATOM 649 C C . ALA A 1 82 ? 12.546 -0.931 -1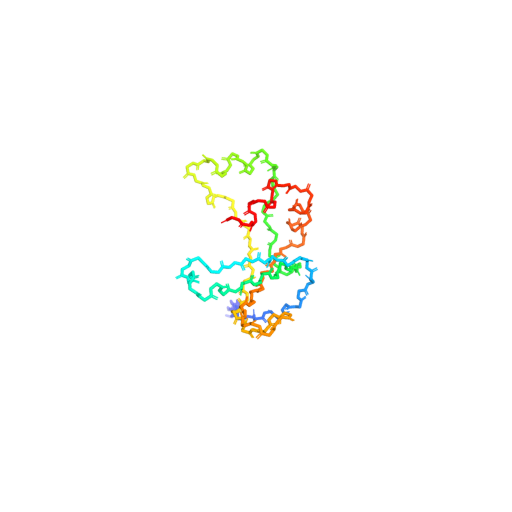4.081 1.00 96.50 82 ALA A C 1
ATOM 651 O O . ALA A 1 82 ? 12.469 -2.014 -14.663 1.00 96.50 82 ALA A O 1
ATOM 652 N N . ASP A 1 83 ? 11.988 0.182 -14.554 1.00 95.94 83 ASP A N 1
ATOM 653 C CA . ASP A 1 83 ? 11.228 0.262 -15.805 1.00 95.94 83 ASP A CA 1
ATOM 654 C C . ASP A 1 83 ? 11.440 1.629 -16.487 1.00 95.94 83 ASP A C 1
ATOM 656 O O . ASP A 1 83 ? 12.168 2.496 -15.990 1.00 95.94 83 ASP A O 1
ATOM 660 N N . LEU A 1 84 ? 10.826 1.823 -17.652 1.00 94.19 84 LEU A N 1
ATOM 661 C CA . LEU A 1 84 ? 10.790 3.087 -18.374 1.00 94.19 84 LEU A CA 1
ATOM 662 C C . LEU A 1 84 ? 9.380 3.674 -18.339 1.00 94.19 84 LEU A C 1
ATOM 664 O O . LEU A 1 84 ? 8.381 3.000 -18.584 1.00 94.19 84 LEU A O 1
ATOM 668 N N . ASP A 1 85 ? 9.291 4.976 -18.095 1.00 91.12 85 ASP A N 1
ATOM 669 C CA . ASP A 1 85 ? 8.031 5.688 -18.214 1.00 91.12 85 ASP A CA 1
ATOM 670 C C . ASP A 1 85 ? 7.627 5.906 -19.686 1.00 91.12 85 ASP A C 1
ATOM 672 O O . ASP A 1 85 ? 8.362 5.619 -20.631 1.00 91.12 85 ASP A O 1
ATOM 676 N N . LYS A 1 86 ? 6.447 6.498 -19.901 1.00 91.44 86 LYS A N 1
ATOM 677 C CA . LYS A 1 86 ? 5.924 6.789 -21.250 1.00 91.44 86 LYS A CA 1
ATOM 678 C C . LYS A 1 86 ? 6.797 7.728 -22.105 1.00 91.44 86 LYS A C 1
ATOM 680 O O . LYS A 1 86 ? 6.509 7.906 -23.283 1.00 91.44 86 LYS A O 1
ATOM 685 N N . HIS A 1 87 ? 7.801 8.374 -21.516 1.00 92.12 87 HIS A N 1
ATOM 686 C CA . HIS A 1 87 ? 8.768 9.240 -22.188 1.00 92.12 87 HIS A CA 1
ATOM 687 C C . HIS A 1 87 ? 10.148 8.574 -22.330 1.00 92.12 87 HIS A C 1
ATOM 689 O O . HIS A 1 87 ? 11.092 9.241 -22.750 1.00 92.12 87 HIS A O 1
ATOM 695 N N . GLY A 1 88 ? 10.279 7.292 -21.975 1.00 91.56 88 GLY A N 1
ATOM 696 C CA . GLY A 1 88 ? 11.544 6.560 -21.990 1.00 91.56 88 GLY A CA 1
ATOM 697 C C . GLY A 1 88 ? 12.494 6.934 -20.848 1.00 91.56 88 GLY A C 1
ATOM 698 O O . GLY A 1 88 ? 13.681 6.638 -20.937 1.00 91.56 88 GLY A O 1
ATOM 699 N N . GLN A 1 89 ? 12.012 7.612 -19.801 1.00 91.06 89 GLN A N 1
ATOM 700 C CA . GLN A 1 89 ? 12.817 7.968 -18.628 1.00 91.06 89 GLN A CA 1
ATOM 701 C C . GLN A 1 89 ? 12.733 6.854 -17.587 1.00 91.06 89 GLN A C 1
ATOM 703 O O . GLN A 1 89 ? 11.648 6.332 -17.340 1.00 91.06 89 GLN A O 1
ATOM 708 N N . GLY A 1 90 ? 13.863 6.531 -16.956 1.00 92.19 90 GLY A N 1
ATOM 709 C CA . GLY A 1 90 ? 13.921 5.519 -15.904 1.00 92.19 90 GLY A CA 1
ATOM 710 C C . GLY A 1 90 ? 12.966 5.818 -14.748 1.00 92.19 90 GLY A C 1
ATOM 711 O O . GLY A 1 90 ? 12.821 6.967 -14.314 1.00 92.19 90 GLY A O 1
ATOM 712 N N . CYS A 1 91 ? 12.305 4.775 -14.263 1.00 95.38 91 CYS A N 1
ATOM 713 C CA . CYS A 1 91 ? 11.481 4.811 -13.069 1.00 95.38 91 CYS A CA 1
ATOM 714 C C . CYS A 1 91 ? 11.618 3.511 -12.272 1.00 95.38 91 CYS A C 1
ATOM 716 O O . CYS A 1 91 ? 12.021 2.473 -12.800 1.00 95.38 91 CYS A O 1
ATOM 718 N N . THR A 1 92 ? 11.241 3.578 -11.000 1.00 96.50 92 THR A N 1
ATOM 719 C CA . THR A 1 92 ? 11.157 2.406 -10.129 1.00 96.50 92 THR A CA 1
ATOM 720 C C . THR A 1 92 ? 9.698 2.103 -9.811 1.00 96.50 92 THR A C 1
ATOM 722 O O . THR A 1 92 ? 8.927 2.991 -9.445 1.00 96.50 92 THR A O 1
ATOM 725 N N . ILE A 1 93 ? 9.310 0.838 -9.940 1.00 97.69 93 ILE A N 1
ATOM 726 C CA . ILE A 1 93 ? 7.976 0.331 -9.642 1.00 97.69 93 ILE A CA 1
ATOM 727 C C . ILE A 1 93 ? 8.032 -0.499 -8.358 1.00 97.69 93 ILE A C 1
ATOM 729 O O . ILE A 1 93 ? 8.820 -1.437 -8.248 1.00 97.69 93 ILE A O 1
ATOM 733 N N . PHE A 1 94 ? 7.147 -0.194 -7.414 1.00 97.44 94 PHE A N 1
ATOM 734 C CA . PHE A 1 94 ? 6.856 -1.022 -6.248 1.00 97.44 94 PHE A CA 1
ATOM 735 C C . PHE A 1 94 ? 5.460 -1.627 -6.378 1.00 97.44 94 PHE A C 1
ATOM 737 O O . PHE A 1 94 ? 4.541 -0.998 -6.902 1.00 97.44 94 PHE A O 1
ATOM 744 N N . THR A 1 95 ? 5.282 -2.840 -5.859 1.00 97.38 95 THR A N 1
ATOM 745 C CA . THR A 1 95 ? 3.959 -3.464 -5.728 1.00 97.38 95 THR A CA 1
ATOM 746 C C . THR A 1 95 ? 3.633 -3.632 -4.253 1.00 97.38 95 THR A C 1
ATOM 748 O O . THR A 1 95 ? 4.392 -4.261 -3.523 1.00 97.38 95 THR A O 1
ATOM 751 N N . VAL A 1 96 ? 2.502 -3.085 -3.823 1.00 97.75 96 VAL A N 1
ATOM 752 C CA . VAL A 1 96 ? 1.959 -3.227 -2.471 1.00 97.75 96 VAL A CA 1
ATOM 753 C C . VAL A 1 96 ? 0.673 -4.032 -2.572 1.00 97.75 96 VAL A C 1
ATOM 755 O O . VAL A 1 96 ? -0.237 -3.647 -3.297 1.00 97.75 96 VAL A O 1
ATOM 758 N N . ILE A 1 97 ? 0.580 -5.146 -1.851 1.00 98.25 97 ILE A N 1
ATOM 759 C CA . ILE A 1 97 ? -0.620 -5.986 -1.809 1.00 98.25 97 ILE A CA 1
ATOM 760 C C . ILE A 1 97 ? -1.255 -5.868 -0.425 1.00 98.25 97 ILE A C 1
ATOM 762 O O . ILE A 1 97 ? -0.601 -6.146 0.583 1.00 98.25 97 ILE A O 1
ATOM 766 N N . ILE A 1 98 ? -2.534 -5.498 -0.389 1.00 98.06 98 ILE A N 1
ATOM 767 C CA . ILE A 1 98 ? -3.345 -5.395 0.833 1.00 98.06 98 ILE A CA 1
ATOM 768 C C . ILE A 1 98 ? -4.587 -6.286 0.765 1.00 98.06 98 ILE A C 1
ATOM 770 O O . ILE A 1 98 ? -4.971 -6.776 -0.298 1.00 98.06 98 ILE A O 1
ATOM 774 N N . HIS A 1 99 ? -5.244 -6.507 1.902 1.00 98.44 99 HIS A N 1
ATOM 775 C CA . HIS A 1 99 ? -6.512 -7.230 1.899 1.00 98.44 99 HIS A CA 1
ATOM 776 C C . HIS A 1 99 ? -7.601 -6.422 1.156 1.00 98.44 99 HIS A C 1
ATOM 778 O O . HIS A 1 99 ? -7.724 -5.213 1.398 1.00 98.44 99 HIS A O 1
ATOM 784 N N . PRO A 1 100 ? -8.430 -7.048 0.296 1.00 98.38 100 PRO A N 1
ATOM 785 C CA . PRO A 1 100 ? -9.479 -6.361 -0.461 1.00 98.38 100 PRO A CA 1
ATOM 786 C C . PRO A 1 100 ? -10.488 -5.608 0.417 1.00 98.38 100 PRO A C 1
ATOM 788 O O . PRO A 1 100 ? -11.004 -4.577 -0.004 1.00 98.38 100 PRO A O 1
ATOM 791 N N . ASP A 1 101 ? -10.764 -6.062 1.641 1.00 97.94 101 ASP A N 1
ATOM 792 C CA . ASP A 1 101 ? -11.708 -5.362 2.529 1.00 97.94 101 ASP A CA 1
ATOM 793 C C . ASP A 1 101 ? -11.164 -4.010 2.985 1.00 97.94 101 ASP A C 1
ATOM 795 O O . ASP A 1 101 ? -11.880 -3.010 2.967 1.00 97.94 101 ASP A O 1
ATOM 799 N N . PHE A 1 102 ? -9.875 -3.958 3.333 1.00 98.06 102 PHE A N 1
ATOM 800 C CA . PHE A 1 102 ? -9.226 -2.699 3.678 1.00 98.06 102 PHE A CA 1
ATOM 801 C C . PHE A 1 102 ? -9.133 -1.779 2.459 1.00 98.06 102 PHE A C 1
ATOM 803 O O . PHE A 1 102 ? -9.407 -0.588 2.571 1.00 98.06 102 PHE A O 1
ATOM 810 N N . PHE A 1 103 ? -8.840 -2.340 1.281 1.00 98.12 103 PHE A N 1
ATOM 811 C CA . PHE A 1 103 ? -8.839 -1.592 0.025 1.00 98.12 103 PHE A CA 1
ATOM 812 C C . PHE A 1 103 ? -10.190 -0.920 -0.250 1.00 98.12 103 PHE A C 1
ATOM 814 O O . PHE A 1 103 ? -10.227 0.276 -0.532 1.00 98.12 103 PHE A O 1
ATOM 821 N N . ARG A 1 104 ? -11.310 -1.649 -0.121 1.00 97.56 104 ARG A N 1
ATOM 822 C CA . ARG A 1 104 ? -12.656 -1.080 -0.327 1.00 97.56 104 ARG A CA 1
ATOM 823 C C . ARG A 1 104 ? -12.938 0.070 0.636 1.00 97.56 104 ARG A C 1
ATOM 825 O O . ARG A 1 104 ? -13.475 1.088 0.213 1.00 97.56 104 ARG A O 1
ATOM 832 N N . ARG A 1 105 ? -12.525 -0.068 1.898 1.00 96.69 105 ARG A N 1
ATOM 833 C CA . ARG A 1 105 ? -12.675 0.980 2.916 1.00 96.69 105 ARG A CA 1
ATOM 834 C C . ARG A 1 105 ? -11.834 2.213 2.610 1.00 96.69 105 ARG A C 1
ATOM 836 O O . ARG A 1 105 ? -12.356 3.319 2.674 1.00 96.69 105 ARG A O 1
ATOM 843 N N . ALA A 1 106 ? -10.568 2.031 2.237 1.00 97.00 106 ALA A N 1
ATOM 844 C CA . ALA A 1 106 ? -9.711 3.126 1.791 1.00 97.00 106 ALA A CA 1
ATOM 845 C C . ALA A 1 106 ? -10.314 3.829 0.567 1.00 97.00 106 ALA A C 1
ATOM 847 O O . ALA A 1 106 ? -10.377 5.050 0.523 1.00 97.00 106 ALA A O 1
ATOM 848 N N . HIS A 1 107 ? -10.852 3.075 -0.392 1.00 95.50 107 HIS A N 1
ATOM 849 C CA . HIS A 1 107 ? -11.492 3.645 -1.577 1.00 95.50 107 HIS A CA 1
ATOM 850 C C . HIS A 1 107 ? -12.772 4.443 -1.253 1.00 95.50 107 HIS A C 1
ATOM 852 O O . HIS A 1 107 ? -13.117 5.369 -1.987 1.00 95.50 107 HIS A O 1
ATOM 858 N N . SER A 1 108 ? -13.492 4.109 -0.179 1.00 96.62 108 SER A N 1
ATOM 859 C CA . SER A 1 108 ? -14.707 4.824 0.237 1.00 96.62 108 SER A CA 1
ATOM 860 C C . SER A 1 108 ? -14.472 5.931 1.270 1.00 96.62 108 SER A C 1
ATOM 862 O O . SER A 1 108 ? -15.409 6.659 1.581 1.00 96.62 108 SER A O 1
ATOM 864 N N . SER A 1 109 ? -13.262 6.051 1.825 1.00 97.94 109 SER A N 1
ATOM 865 C CA . SER A 1 109 ? -12.956 6.950 2.939 1.00 97.94 109 SER A CA 1
ATOM 866 C C . SER A 1 109 ? -11.616 7.644 2.747 1.00 97.94 109 SER A C 1
ATOM 868 O O . SER A 1 109 ? -10.561 7.007 2.737 1.00 97.94 109 SER A O 1
ATOM 870 N N . GLN A 1 110 ? -11.642 8.976 2.692 1.00 96.62 110 GLN A N 1
ATOM 871 C CA . GLN A 1 110 ? -10.418 9.770 2.613 1.00 96.62 110 GLN A CA 1
ATOM 872 C C . GLN A 1 110 ? -9.523 9.562 3.842 1.00 96.62 110 GLN A C 1
ATOM 874 O O . GLN A 1 110 ? -8.302 9.572 3.712 1.00 96.62 110 GLN A O 1
ATOM 879 N N . THR A 1 111 ? -10.112 9.330 5.019 1.00 96.94 111 THR A N 1
ATOM 880 C CA . THR A 1 111 ? -9.382 9.047 6.262 1.00 96.94 111 THR A CA 1
ATOM 881 C C . THR A 1 111 ? -8.548 7.773 6.122 1.00 96.94 111 THR A C 1
ATOM 883 O O . THR A 1 111 ? -7.339 7.793 6.358 1.00 96.94 111 THR A O 1
ATOM 886 N N . PHE A 1 112 ? -9.165 6.679 5.660 1.00 97.69 112 PHE A N 1
ATOM 887 C CA . PHE A 1 112 ? -8.458 5.415 5.437 1.00 97.69 112 PHE A CA 1
ATOM 888 C C . PHE A 1 112 ? -7.490 5.475 4.254 1.00 97.69 112 PHE A C 1
ATOM 890 O O . PHE A 1 112 ? -6.418 4.875 4.330 1.00 97.69 112 PHE A O 1
ATOM 897 N N . MET A 1 113 ? -7.825 6.214 3.190 1.00 97.19 113 MET A N 1
ATOM 898 C CA . MET A 1 113 ? -6.905 6.430 2.073 1.00 97.19 113 MET A CA 1
ATOM 899 C C . MET A 1 113 ? -5.653 7.183 2.527 1.00 97.19 113 MET A C 1
ATOM 901 O O . MET A 1 113 ? -4.546 6.736 2.262 1.00 97.19 113 MET A O 1
ATOM 905 N N . ASN A 1 114 ? -5.799 8.283 3.267 1.00 96.00 114 ASN A N 1
ATOM 906 C CA . ASN A 1 114 ? -4.654 9.046 3.766 1.00 96.00 114 ASN A CA 1
ATOM 907 C C . ASN A 1 114 ? -3.770 8.200 4.688 1.00 96.00 114 ASN A C 1
ATOM 909 O O . ASN A 1 114 ? -2.550 8.250 4.563 1.00 96.00 114 ASN A O 1
ATOM 913 N N . PHE A 1 115 ? -4.379 7.393 5.562 1.00 95.94 115 PHE A N 1
ATOM 914 C CA . PHE A 1 115 ? -3.645 6.463 6.417 1.00 95.94 115 PHE A CA 1
ATOM 915 C C . PHE A 1 115 ? -2.860 5.410 5.619 1.00 95.94 115 PHE A C 1
ATOM 917 O O . PHE A 1 115 ? -1.762 5.047 6.012 1.00 95.94 115 PHE A O 1
ATOM 924 N N . LEU A 1 116 ? -3.394 4.921 4.494 1.00 95.94 116 LEU A N 1
ATOM 925 C CA . LEU A 1 116 ? -2.685 3.968 3.632 1.00 95.94 116 LEU A CA 1
ATOM 926 C C . LEU A 1 116 ? -1.470 4.594 2.921 1.00 95.94 116 LEU A C 1
ATOM 928 O O . LEU A 1 116 ? -0.527 3.880 2.591 1.00 95.94 116 LEU A O 1
ATOM 932 N N . LEU A 1 117 ? -1.513 5.897 2.634 1.00 93.81 117 LEU A N 1
ATOM 933 C CA . LEU A 1 117 ? -0.528 6.578 1.787 1.00 93.81 117 LEU A CA 1
ATOM 934 C C . LEU A 1 117 ? 0.571 7.335 2.550 1.00 93.81 117 LEU A C 1
ATOM 936 O O . LEU A 1 117 ? 1.459 7.883 1.895 1.00 93.81 117 LEU A O 1
ATOM 940 N N . THR A 1 118 ? 0.498 7.395 3.883 1.00 85.94 118 THR A N 1
ATOM 941 C CA . THR A 1 118 ? 1.408 8.171 4.749 1.00 85.94 118 THR A CA 1
ATOM 942 C C . THR A 1 118 ? 2.235 7.246 5.624 1.00 85.94 118 THR A C 1
ATOM 944 O O . THR A 1 118 ? 3.464 7.462 5.695 1.00 85.94 118 THR A O 1
#

Sequence (118 aa):
IDENKQTTNNNERIAIKPEPGFCLKTKRLDDEINNEKIFINVCTSSQINAPKEITEEELIEIVKSEDPGRYRVPISLGEPVADLDKHGQGCTIFTVIIHPDFFRRAHSSQTFMNFLLT

InterPro domains:
  IPR012981 PIH1, N-terminal [PF08190] (7-117)
  IPR050734 PIH1 family, Kintoun subfamily [PTHR22997] (6-117)

Radius of gyration: 18.94 Å; chains: 1; bounding box: 34×63×45 Å

pLDDT: mean 89.88, std 15.02, range [34.44, 98.44]